Protein AF-A0A961V5B5-F1 (afdb_monomer)

Secondary structure (DSSP, 8-state):
--HHHHHHHHHHHHHHHHHHHHHHHHSS---HHHHHHHHHHHHHHHHHHHHHHHHHHHHHHHHHHHH-SSTHHHHHHHHHHHHHHHHHHHHHH-THHHHHTT------------SSSHHHHGGG-

Radius of gyration: 27.4 Å; Cα contacts (8 Å, |Δi|>4): 31; chains: 1; bounding box: 68×59×73 Å

Foldse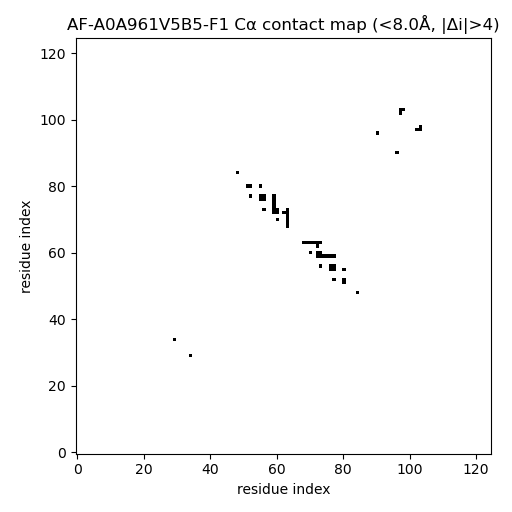ek 3Di:
DCVVVVVVVVVVVVVVVVVVVVVVVVVPDPPVVVVVVVVVVVVVVVVVLVVLVVVLQVQQVVCCVVVVDPSVSVVVSVVVSVVVSVVVVCVVVPPVVCVVVVPDPPPPPPPPPVPPVVVVVVVPD

Solvent-accessible surface area (backbone atoms only — not comparable to full-atom values): 7280 Å² total; per-residue (Å²): 137,58,68,70,54,56,56,49,50,54,52,51,51,52,48,51,52,51,50,51,47,52,51,47,60,68,61,62,65,74,49,67,68,55,48,53,49,50,49,54,49,51,51,51,55,50,49,56,52,50,50,52,49,54,51,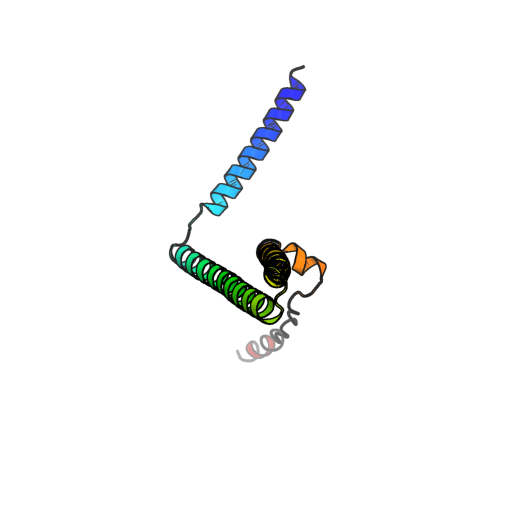37,50,52,52,13,48,53,47,21,65,75,67,72,49,70,70,54,38,37,50,51,35,47,52,51,49,51,52,52,47,51,52,52,50,49,60,74,72,36,75,66,65,52,65,77,66,70,73,64,83,82,75,69,78,77,83,72,78,67,76,69,59,62,69,61,60,67,77,74,113

Structure (mmCIF, N/CA/C/O backbone):
data_AF-A0A961V5B5-F1
#
_entry.id   AF-A0A961V5B5-F1
#
loop_
_atom_site.group_PDB
_atom_site.id
_atom_site.type_symbol
_atom_site.label_atom_id
_atom_site.label_alt_id
_atom_site.label_comp_id
_atom_site.label_asym_id
_atom_site.label_entity_id
_atom_site.label_seq_id
_atom_site.pdbx_PDB_ins_code
_atom_site.Cartn_x
_atom_site.Cartn_y
_atom_site.Cartn_z
_atom_site.occupancy
_atom_site.B_iso_or_equiv
_atom_site.auth_seq_id
_atom_site.auth_comp_id
_atom_site.auth_asym_id
_atom_site.auth_atom_id
_atom_site.pdbx_PDB_model_num
ATOM 1 N N . MET A 1 1 ? 48.751 12.106 -8.018 1.00 60.03 1 MET A N 1
ATOM 2 C CA . MET A 1 1 ? 47.450 12.653 -7.569 1.00 60.03 1 MET A CA 1
ATOM 3 C C . MET A 1 1 ? 46.418 12.823 -8.698 1.00 60.03 1 MET A C 1
ATOM 5 O O . MET A 1 1 ? 45.327 13.302 -8.412 1.00 60.03 1 MET A O 1
ATOM 9 N N . ASN A 1 2 ? 46.724 12.420 -9.946 1.00 63.12 2 ASN A N 1
ATOM 10 C CA . ASN A 1 2 ? 45.771 12.446 -11.073 1.00 63.12 2 ASN A CA 1
ATOM 11 C C . ASN A 1 2 ? 45.173 11.060 -11.388 1.00 63.12 2 ASN A C 1
ATOM 13 O O . ASN A 1 2 ? 44.002 10.984 -11.728 1.00 63.12 2 ASN A O 1
ATOM 17 N N . ALA A 1 3 ? 45.923 9.976 -11.150 1.00 73.75 3 ALA A N 1
ATOM 18 C CA . ALA A 1 3 ? 45.490 8.605 -11.443 1.00 73.75 3 ALA A CA 1
ATOM 19 C C . ALA A 1 3 ? 44.159 8.205 -10.770 1.00 73.75 3 ALA A C 1
ATOM 21 O O . ALA A 1 3 ? 43.299 7.616 -11.416 1.00 73.75 3 ALA A O 1
ATOM 22 N N . ASP A 1 4 ? 43.939 8.591 -9.508 1.00 79.19 4 ASP A N 1
ATOM 23 C CA . ASP A 1 4 ? 42.684 8.294 -8.801 1.00 79.19 4 ASP A CA 1
ATOM 24 C C . ASP A 1 4 ? 41.461 9.007 -9.400 1.00 79.19 4 ASP A C 1
ATOM 26 O O . ASP A 1 4 ? 40.345 8.490 -9.331 1.00 79.19 4 ASP A O 1
ATOM 30 N N . ARG A 1 5 ? 41.652 10.193 -9.998 1.00 81.06 5 ARG A N 1
ATOM 31 C CA . ARG A 1 5 ? 40.561 10.930 -10.656 1.00 81.06 5 ARG A CA 1
ATOM 32 C C . ARG A 1 5 ? 40.185 10.257 -11.966 1.00 81.06 5 ARG A C 1
ATOM 34 O O . ARG A 1 5 ? 39.004 10.028 -12.205 1.00 81.06 5 ARG A O 1
ATOM 41 N N . ASP A 1 6 ? 41.187 9.861 -12.744 1.00 86.50 6 ASP A N 1
ATOM 42 C CA . ASP A 1 6 ? 40.992 9.197 -14.032 1.00 86.50 6 ASP A CA 1
ATOM 43 C C . ASP A 1 6 ? 40.251 7.859 -13.862 1.00 86.50 6 ASP A C 1
ATOM 45 O O . ASP A 1 6 ? 39.385 7.500 -14.660 1.00 86.50 6 ASP A O 1
ATOM 49 N N . ASP A 1 7 ? 40.545 7.111 -12.796 1.00 86.25 7 ASP A N 1
ATOM 50 C CA . ASP A 1 7 ? 39.858 5.850 -12.506 1.00 86.25 7 ASP A CA 1
ATOM 51 C C . ASP A 1 7 ? 38.432 6.050 -11.979 1.00 86.25 7 ASP A C 1
ATOM 53 O O . ASP A 1 7 ? 37.547 5.234 -12.263 1.00 86.25 7 ASP A O 1
ATOM 57 N N . PHE A 1 8 ? 38.177 7.141 -11.254 1.00 85.38 8 PHE A N 1
ATOM 58 C CA . PHE A 1 8 ? 36.828 7.525 -10.849 1.00 85.38 8 PHE A CA 1
ATOM 59 C C . PHE A 1 8 ? 35.975 7.924 -12.057 1.00 85.38 8 PHE A C 1
ATOM 61 O O . PHE A 1 8 ? 34.844 7.455 -12.187 1.00 85.38 8 PHE A O 1
ATOM 68 N N . GLU A 1 9 ? 36.527 8.713 -12.979 1.00 91.50 9 GLU A N 1
ATOM 69 C CA . GLU A 1 9 ? 35.848 9.136 -14.207 1.00 91.50 9 GLU A CA 1
ATOM 70 C C . GLU A 1 9 ? 35.494 7.945 -15.104 1.00 91.50 9 GLU A C 1
ATOM 72 O O . GLU A 1 9 ? 34.342 7.817 -15.518 1.00 91.50 9 GLU A O 1
ATOM 77 N N . LYS A 1 10 ? 36.415 6.989 -15.292 1.00 90.00 10 LYS A N 1
ATOM 78 C CA . LYS A 1 10 ? 36.134 5.744 -16.036 1.00 90.00 10 LYS A CA 1
ATOM 79 C C . LYS A 1 10 ? 34.974 4.950 -15.437 1.00 90.00 10 LYS A C 1
ATOM 81 O O . LYS A 1 10 ? 34.141 4.414 -16.168 1.00 90.00 10 LYS A O 1
ATOM 86 N N . ARG A 1 11 ? 34.908 4.850 -14.104 1.00 84.62 11 ARG A N 1
ATOM 87 C CA . ARG A 1 11 ? 33.806 4.166 -13.403 1.00 84.62 11 ARG A CA 1
ATOM 88 C C . ARG A 1 11 ? 32.498 4.930 -13.558 1.00 84.62 11 ARG A C 1
ATOM 90 O O . ARG A 1 11 ? 31.462 4.307 -13.780 1.00 84.62 11 ARG A O 1
ATOM 97 N N . LEU A 1 12 ? 32.549 6.257 -13.467 1.00 90.94 12 LEU A N 1
ATOM 98 C CA . LEU A 1 12 ? 31.391 7.126 -13.634 1.00 90.94 12 LEU A CA 1
ATOM 99 C C . LEU A 1 12 ? 30.808 6.993 -15.044 1.00 90.94 12 LEU A C 1
ATOM 101 O O . LEU A 1 12 ? 29.598 6.849 -15.198 1.00 90.94 12 LEU A O 1
ATOM 105 N N . ASP A 1 13 ? 31.658 6.974 -16.064 1.00 92.75 13 ASP A N 1
ATOM 106 C CA . ASP A 1 13 ? 31.235 6.837 -17.455 1.00 92.75 13 ASP A CA 1
ATOM 107 C C . ASP A 1 13 ? 30.739 5.426 -17.772 1.00 92.75 13 ASP A C 1
ATOM 109 O O . ASP A 1 13 ? 29.734 5.275 -18.467 1.00 92.75 13 ASP A O 1
ATOM 113 N N . ALA A 1 14 ? 31.340 4.391 -17.178 1.00 88.75 14 ALA A N 1
ATOM 114 C CA . ALA A 1 14 ? 30.804 3.033 -17.245 1.00 88.75 14 ALA A CA 1
ATOM 115 C C . ALA A 1 14 ? 29.410 2.933 -16.597 1.00 88.75 14 ALA A C 1
ATOM 117 O O . ALA A 1 14 ? 28.525 2.272 -17.142 1.00 88.75 14 ALA A O 1
ATOM 118 N N . LEU A 1 15 ? 29.184 3.610 -15.465 1.00 87.38 15 LEU A N 1
ATOM 119 C CA . LEU A 1 15 ? 27.865 3.693 -14.832 1.00 87.38 15 LEU A CA 1
ATOM 120 C C . LEU A 1 15 ? 26.871 4.459 -15.709 1.00 87.38 15 LEU A C 1
ATOM 122 O O . LEU A 1 15 ? 25.772 3.963 -15.940 1.00 87.38 15 LEU A O 1
ATOM 126 N N . LYS A 1 16 ? 27.250 5.624 -16.246 1.00 88.44 16 LYS A N 1
ATOM 127 C CA . LYS A 1 16 ? 26.396 6.408 -17.153 1.00 88.44 16 LYS A CA 1
ATOM 128 C C . LYS A 1 16 ? 26.028 5.617 -18.403 1.00 88.44 16 LYS A C 1
ATOM 130 O O . LYS A 1 16 ? 24.876 5.656 -18.816 1.00 88.44 16 LYS A O 1
ATOM 135 N N . ALA A 1 17 ? 26.967 4.869 -18.981 1.00 88.00 17 ALA A N 1
ATOM 136 C CA . ALA A 1 17 ? 26.716 4.022 -20.143 1.00 88.00 17 ALA A CA 1
ATOM 137 C C . ALA A 1 17 ? 25.750 2.871 -19.819 1.00 88.00 17 ALA A C 1
ATOM 139 O O . ALA A 1 17 ? 24.854 2.580 -20.611 1.00 88.00 17 ALA A O 1
ATOM 140 N N . ARG A 1 18 ? 25.881 2.251 -18.638 1.00 80.50 18 ARG A N 1
ATOM 141 C CA . ARG A 1 18 ? 24.947 1.222 -18.145 1.00 80.50 18 ARG A CA 1
ATOM 142 C C . ARG A 1 18 ? 23.549 1.782 -17.885 1.00 80.50 18 ARG A C 1
ATOM 144 O O . ARG A 1 18 ? 22.565 1.188 -18.298 1.00 80.50 18 ARG A O 1
ATOM 151 N N . VAL A 1 19 ? 23.456 2.953 -17.260 1.00 85.56 19 VAL A N 1
ATOM 152 C CA . VAL A 1 19 ? 22.176 3.633 -17.018 1.00 85.56 19 VAL A CA 1
ATOM 153 C C . VAL A 1 19 ? 21.531 4.063 -18.338 1.00 85.56 19 VAL A C 1
ATOM 155 O O . VAL A 1 19 ? 20.341 3.851 -18.535 1.00 85.56 19 VAL A O 1
ATOM 158 N N . ALA A 1 20 ? 22.307 4.604 -19.279 1.00 79.25 20 ALA A N 1
ATOM 159 C CA . ALA A 1 20 ? 21.808 5.014 -20.588 1.00 79.25 20 ALA A CA 1
ATOM 160 C C . ALA A 1 20 ? 21.375 3.827 -21.462 1.00 79.25 20 ALA A C 1
ATOM 162 O O . ALA A 1 20 ? 20.446 3.969 -22.251 1.00 79.25 20 ALA A O 1
ATOM 163 N N . SER A 1 21 ? 22.027 2.667 -21.341 1.00 72.81 21 SER A N 1
ATOM 164 C CA . SER A 1 21 ? 21.606 1.441 -22.036 1.00 72.81 21 SER A CA 1
ATOM 165 C C . SER A 1 21 ? 20.343 0.848 -21.418 1.00 72.81 21 SER A C 1
ATOM 167 O O . SER A 1 21 ? 19.415 0.572 -22.169 1.00 72.81 21 SER A O 1
ATOM 169 N N . ALA A 1 22 ? 20.244 0.786 -20.087 1.00 71.00 22 ALA A N 1
ATOM 170 C CA . ALA A 1 22 ? 19.021 0.370 -19.397 1.00 71.00 22 ALA A CA 1
ATOM 171 C C . ALA A 1 22 ? 17.825 1.279 -19.743 1.00 71.00 22 ALA A C 1
ATOM 173 O O . ALA A 1 22 ? 16.762 0.792 -20.112 1.00 71.00 22 ALA A O 1
ATOM 174 N N . GLN A 1 23 ? 18.019 2.604 -19.744 1.00 67.00 23 GLN A N 1
ATOM 175 C CA . GLN A 1 23 ? 16.979 3.558 -20.151 1.00 67.00 23 GLN A CA 1
ATOM 176 C C . GLN A 1 23 ? 16.616 3.447 -21.637 1.00 67.00 23 GLN A C 1
ATOM 178 O O . GLN A 1 23 ? 15.472 3.681 -22.009 1.00 67.00 23 GLN A O 1
ATOM 183 N N . ARG A 1 24 ? 17.567 3.102 -22.514 1.00 63.03 24 ARG A N 1
ATOM 184 C CA . ARG A 1 24 ? 17.291 2.886 -23.944 1.00 63.03 24 ARG A CA 1
ATOM 185 C C . ARG A 1 24 ? 16.596 1.559 -24.220 1.00 63.03 24 ARG A C 1
ATOM 187 O O . ARG A 1 24 ? 15.864 1.491 -25.200 1.00 63.03 24 ARG A O 1
ATOM 194 N N . GLU A 1 25 ? 16.817 0.535 -23.402 1.00 58.81 25 GLU A N 1
ATOM 195 C CA . GLU A 1 25 ? 16.043 -0.711 -23.437 1.00 58.81 25 GLU A CA 1
ATOM 196 C C . GLU A 1 25 ? 14.614 -0.486 -22.935 1.00 58.81 25 GLU A C 1
ATOM 198 O O . GLU A 1 25 ? 13.676 -0.992 -23.542 1.00 58.81 25 GLU A O 1
ATOM 203 N N . GLU A 1 26 ? 14.434 0.352 -21.914 1.00 55.09 26 GLU A N 1
ATOM 204 C CA . GLU A 1 26 ? 13.120 0.756 -21.400 1.00 55.09 26 GLU A CA 1
ATOM 205 C C . GLU A 1 26 ? 12.372 1.704 -22.365 1.00 55.09 26 GLU A C 1
ATOM 207 O O . GLU A 1 26 ? 11.148 1.661 -22.476 1.00 55.09 26 GLU A O 1
ATOM 212 N N . ALA A 1 27 ? 13.108 2.529 -23.122 1.00 53.72 27 ALA A N 1
ATOM 213 C CA . ALA A 1 27 ? 12.568 3.466 -24.112 1.00 53.72 27 ALA A CA 1
ATOM 214 C C . ALA A 1 27 ? 12.457 2.896 -25.540 1.00 53.72 27 ALA A C 1
ATOM 216 O O . ALA A 1 27 ? 11.913 3.571 -26.422 1.00 53.72 27 ALA A O 1
ATOM 217 N N . LYS A 1 28 ? 12.953 1.677 -25.807 1.00 50.53 28 LYS A N 1
ATOM 218 C CA . LYS A 1 28 ? 12.732 0.983 -27.086 1.00 50.53 28 LYS A CA 1
ATOM 219 C C . LYS A 1 28 ? 11.312 0.408 -27.094 1.00 50.53 28 LYS A C 1
ATOM 221 O O . LYS A 1 28 ? 11.079 -0.749 -26.777 1.00 50.53 28 LYS A O 1
ATOM 226 N N . GLU A 1 29 ? 10.396 1.288 -27.482 1.00 47.44 29 GLU A N 1
ATOM 227 C CA . GLU A 1 29 ? 8.966 1.078 -27.722 1.00 47.44 29 GLU A CA 1
ATOM 228 C C . GLU A 1 29 ? 8.111 0.710 -26.495 1.00 47.44 29 GLU A C 1
ATOM 230 O O . GLU A 1 29 ? 7.983 -0.464 -26.138 1.00 47.44 29 GLU A O 1
ATOM 235 N N . PRO A 1 30 ? 7.339 1.667 -25.939 1.00 48.41 30 PRO A N 1
ATOM 236 C CA . PRO A 1 30 ? 6.023 1.313 -25.447 1.00 48.41 30 PRO A CA 1
ATOM 237 C C . PRO A 1 30 ? 5.196 0.959 -26.684 1.00 48.41 30 PRO A C 1
ATOM 239 O O . PRO A 1 30 ? 4.577 1.827 -27.302 1.00 48.41 30 PRO A O 1
ATOM 242 N N . ASP A 1 31 ? 5.215 -0.312 -27.085 1.00 51.50 31 ASP A N 1
ATOM 243 C CA . ASP A 1 31 ? 4.189 -0.854 -27.969 1.00 51.50 31 ASP A CA 1
ATOM 244 C C . ASP A 1 31 ? 2.849 -0.377 -27.390 1.00 51.50 31 ASP A C 1
ATOM 246 O O . ASP A 1 31 ? 2.523 -0.660 -26.234 1.00 51.50 31 ASP A O 1
ATOM 250 N N . ARG A 1 32 ? 2.125 0.472 -28.128 1.00 54.53 32 ARG A N 1
ATOM 251 C CA . ARG A 1 32 ? 0.909 1.156 -27.647 1.00 54.53 32 ARG A CA 1
ATOM 252 C C . ARG A 1 32 ? -0.092 0.151 -27.075 1.00 54.53 32 ARG A C 1
ATOM 254 O O . ARG A 1 32 ? -0.814 0.463 -26.134 1.00 54.53 32 ARG A O 1
ATOM 261 N N . THR A 1 33 ? -0.063 -1.072 -27.594 1.00 52.41 33 THR A N 1
ATOM 262 C CA . THR A 1 33 ? -0.821 -2.237 -27.136 1.00 52.41 33 THR A CA 1
ATOM 263 C C . THR A 1 33 ? -0.400 -2.687 -25.734 1.00 52.41 33 THR A C 1
ATOM 265 O O . THR A 1 33 ? -1.246 -2.938 -24.880 1.00 52.41 33 THR A O 1
ATOM 268 N N . ARG A 1 34 ? 0.907 -2.713 -25.454 1.00 54.44 34 ARG A N 1
ATOM 269 C CA . ARG A 1 34 ? 1.517 -3.026 -24.152 1.00 54.44 34 ARG A CA 1
ATOM 270 C C . ARG A 1 34 ? 1.355 -1.890 -23.143 1.00 54.44 34 ARG A C 1
ATOM 272 O O . ARG A 1 34 ? 1.179 -2.166 -21.965 1.00 54.44 34 ARG A O 1
ATOM 279 N N . GLY A 1 35 ? 1.341 -0.634 -23.596 1.00 58.09 35 GLY A N 1
ATOM 280 C CA . GLY A 1 35 ? 1.000 0.526 -22.767 1.00 58.09 35 GLY A CA 1
ATOM 281 C C . GLY A 1 35 ? -0.454 0.488 -22.289 1.00 58.09 35 GLY A C 1
ATOM 282 O O . GLY A 1 35 ? -0.714 0.648 -21.102 1.00 58.09 35 GLY A O 1
ATOM 283 N N . VAL A 1 36 ? -1.401 0.186 -23.185 1.00 62.66 36 VAL A N 1
ATOM 284 C CA . VAL A 1 36 ? -2.821 0.016 -22.823 1.00 62.66 36 VAL A CA 1
ATOM 285 C C . VAL A 1 36 ? -3.033 -1.235 -21.960 1.00 62.66 36 VAL A C 1
ATOM 287 O O . VAL A 1 36 ? -3.752 -1.165 -20.965 1.00 62.66 36 VAL A O 1
ATOM 290 N N . ALA A 1 37 ? -2.372 -2.355 -22.274 1.00 66.31 37 ALA A N 1
ATOM 291 C CA . ALA A 1 37 ? -2.439 -3.577 -21.468 1.00 66.31 37 ALA A CA 1
ATOM 292 C C . ALA A 1 37 ? -1.810 -3.396 -20.075 1.00 66.31 37 ALA A C 1
ATOM 294 O O . ALA A 1 37 ? -2.401 -3.803 -19.078 1.00 66.31 37 ALA A O 1
ATOM 295 N N . GLY A 1 38 ? -0.659 -2.728 -19.986 1.00 72.75 38 GLY A N 1
ATOM 296 C CA . GLY A 1 38 ? 0.006 -2.394 -18.727 1.00 72.75 38 GLY A CA 1
ATOM 297 C C . GLY A 1 38 ? -0.818 -1.427 -17.879 1.00 72.75 38 GLY A C 1
ATOM 298 O O . GLY A 1 38 ? -0.943 -1.630 -16.675 1.00 72.75 38 GLY A O 1
ATOM 299 N N . MET A 1 39 ? -1.468 -0.440 -18.504 1.00 76.94 39 MET A N 1
ATOM 300 C CA . MET A 1 39 ? -2.392 0.474 -17.828 1.00 76.94 39 MET A CA 1
ATOM 301 C C . MET A 1 39 ? -3.618 -0.274 -17.288 1.00 76.94 39 MET A C 1
ATOM 303 O O . MET A 1 39 ? -3.971 -0.111 -16.125 1.00 76.94 39 MET A O 1
ATOM 307 N N . ALA A 1 40 ? -4.249 -1.133 -18.097 1.00 81.12 40 ALA A N 1
ATOM 308 C CA . ALA A 1 40 ? -5.397 -1.938 -17.673 1.00 81.12 40 ALA A CA 1
ATOM 309 C C . ALA A 1 40 ? -5.035 -2.898 -16.528 1.00 81.12 40 ALA A C 1
ATOM 311 O O . ALA A 1 40 ? -5.801 -3.056 -15.576 1.00 81.12 40 ALA A O 1
ATOM 312 N N . GLN A 1 41 ? -3.848 -3.502 -16.586 1.00 78.94 41 GLN A N 1
ATOM 313 C CA . GLN A 1 41 ? -3.339 -4.381 -15.540 1.00 78.94 41 GLN A CA 1
ATOM 314 C C . GLN A 1 41 ? -3.021 -3.607 -14.253 1.00 78.94 41 GLN A C 1
ATOM 316 O O . GLN A 1 41 ? -3.395 -4.059 -13.173 1.00 78.94 41 GLN A O 1
ATOM 321 N N . ALA A 1 42 ? -2.426 -2.415 -14.356 1.00 81.56 42 ALA A N 1
ATOM 322 C CA . ALA A 1 42 ? -2.192 -1.527 -13.218 1.00 81.56 42 ALA A CA 1
ATOM 323 C C . ALA A 1 42 ? -3.507 -1.055 -12.580 1.00 81.56 42 ALA A C 1
ATOM 325 O O . ALA A 1 42 ? -3.642 -1.094 -11.359 1.00 81.56 42 ALA A O 1
ATOM 326 N N . PHE A 1 43 ? -4.506 -0.684 -13.387 1.00 85.81 43 PHE A N 1
ATOM 327 C CA . PHE A 1 43 ? -5.838 -0.332 -12.893 1.00 85.81 43 PHE A CA 1
ATOM 328 C C . PHE A 1 43 ? -6.493 -1.500 -12.162 1.00 85.81 43 PHE A C 1
ATOM 330 O O . PHE A 1 43 ? -6.997 -1.314 -11.057 1.00 85.81 43 PHE A O 1
ATOM 337 N N . ARG A 1 44 ? -6.439 -2.709 -12.725 1.00 85.00 44 ARG A N 1
ATOM 338 C CA . ARG A 1 44 ? -7.002 -3.904 -12.092 1.00 85.00 44 ARG A CA 1
ATOM 339 C C . ARG A 1 44 ? -6.322 -4.206 -10.755 1.00 85.00 44 ARG A C 1
ATOM 341 O O . ARG A 1 44 ? -7.016 -4.333 -9.748 1.00 85.00 44 ARG A O 1
ATOM 348 N N . LEU A 1 45 ? -4.990 -4.178 -10.721 1.00 81.25 45 LEU A N 1
ATOM 349 C CA . LEU A 1 45 ? -4.205 -4.361 -9.499 1.00 81.25 45 LEU A CA 1
ATOM 350 C C . LEU A 1 45 ? -4.516 -3.281 -8.446 1.00 81.25 45 LEU A C 1
ATOM 352 O O . LEU A 1 45 ? -4.701 -3.584 -7.269 1.00 81.25 45 LEU A O 1
ATOM 356 N N . SER A 1 46 ? -4.645 -2.020 -8.873 1.00 84.19 46 SER A N 1
ATOM 357 C CA . SER A 1 46 ? -5.031 -0.913 -7.991 1.00 84.19 46 SER A CA 1
ATOM 358 C C . SER A 1 46 ? -6.457 -1.071 -7.457 1.00 84.19 46 SER A C 1
ATOM 360 O O . SER A 1 46 ? -6.708 -0.793 -6.289 1.00 84.19 46 SER A O 1
ATOM 362 N N . SER A 1 47 ? -7.386 -1.574 -8.276 1.00 87.88 47 SER A N 1
ATOM 363 C CA . SER A 1 47 ? -8.786 -1.750 -7.891 1.00 87.88 47 SER A CA 1
ATOM 364 C C . SER A 1 47 ? -8.968 -2.881 -6.885 1.00 87.88 47 SER A C 1
ATOM 366 O O . SER A 1 47 ? -9.715 -2.718 -5.926 1.00 87.88 47 SER A O 1
ATOM 368 N N . GLU A 1 48 ? -8.233 -3.986 -7.042 1.00 83.19 48 GLU A N 1
ATOM 369 C CA . GLU A 1 48 ? -8.220 -5.091 -6.080 1.00 83.19 48 GLU A CA 1
ATOM 370 C C . GLU A 1 48 ? -7.628 -4.637 -4.739 1.00 83.19 48 GLU A C 1
ATOM 372 O O . GLU A 1 48 ? -8.171 -4.949 -3.678 1.00 83.19 48 GLU A O 1
ATOM 377 N N . PHE A 1 49 ? -6.575 -3.816 -4.776 1.00 83.06 49 PHE A N 1
ATOM 378 C CA . PHE A 1 49 ? -5.978 -3.235 -3.576 1.00 83.06 49 PHE A CA 1
ATOM 379 C C . PHE A 1 49 ? -6.932 -2.280 -2.843 1.00 83.06 49 PHE A C 1
ATOM 381 O O . PHE A 1 49 ? -7.161 -2.420 -1.640 1.00 83.06 49 PHE A O 1
ATOM 388 N N . ILE A 1 50 ? -7.536 -1.334 -3.568 1.00 87.56 50 ILE A N 1
ATOM 389 C CA . ILE A 1 50 ? -8.479 -0.360 -3.004 1.00 87.56 50 ILE A CA 1
ATOM 390 C C . ILE A 1 50 ? -9.730 -1.067 -2.470 1.00 87.56 50 ILE A C 1
ATOM 392 O O . ILE A 1 50 ? -10.205 -0.719 -1.391 1.00 87.56 50 ILE A O 1
ATOM 396 N N . ALA A 1 51 ? -10.238 -2.089 -3.167 1.00 89.00 51 ALA A N 1
ATOM 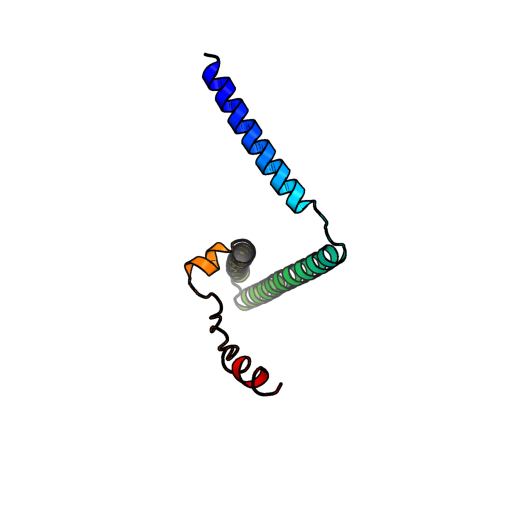397 C CA . ALA A 1 51 ? -11.362 -2.890 -2.691 1.00 89.00 51 ALA A CA 1
ATOM 398 C C . ALA A 1 51 ? -11.043 -3.571 -1.350 1.00 89.00 51 ALA A C 1
ATOM 400 O O . ALA A 1 51 ? -11.853 -3.499 -0.427 1.00 89.00 51 ALA A O 1
ATOM 401 N N . GLY A 1 52 ? -9.847 -4.151 -1.201 1.00 82.81 52 GLY A N 1
ATOM 402 C CA . GLY A 1 52 ? -9.390 -4.727 0.067 1.00 82.81 52 GLY A CA 1
ATOM 403 C C . GLY A 1 52 ? -9.333 -3.704 1.207 1.00 82.81 52 GLY A C 1
ATOM 404 O O . GLY A 1 52 ? -9.785 -3.995 2.315 1.00 82.81 52 GLY A O 1
ATOM 405 N N . ILE A 1 53 ? -8.854 -2.485 0.931 1.00 83.81 53 ILE A N 1
ATOM 406 C CA . ILE A 1 53 ? -8.823 -1.390 1.915 1.00 83.81 53 ILE A CA 1
ATOM 407 C C . ILE A 1 53 ? -10.237 -0.975 2.323 1.00 83.81 53 ILE A C 1
ATOM 409 O O . ILE A 1 53 ? -10.507 -0.846 3.513 1.00 83.81 53 ILE A O 1
ATOM 413 N N . LEU A 1 54 ? -11.143 -0.773 1.362 1.00 89.62 54 LEU A N 1
ATOM 414 C CA . LEU A 1 54 ? -12.517 -0.353 1.649 1.00 89.62 54 LEU A CA 1
ATOM 415 C C . LEU A 1 54 ? -13.268 -1.408 2.466 1.00 89.62 54 LEU A C 1
ATOM 417 O O . LEU A 1 54 ? -13.958 -1.063 3.423 1.00 89.62 54 LEU A O 1
ATOM 421 N N . VAL A 1 55 ? -13.096 -2.689 2.129 1.00 86.94 55 VAL A N 1
ATOM 422 C CA . VAL A 1 55 ? -13.679 -3.804 2.886 1.00 86.94 55 VAL A CA 1
ATOM 423 C C . VAL A 1 55 ? -13.087 -3.866 4.295 1.00 86.94 55 VAL A C 1
ATOM 425 O O . VAL A 1 55 ? -13.843 -3.940 5.261 1.00 86.94 55 VAL A O 1
ATOM 428 N N . GLY A 1 56 ? -11.762 -3.768 4.440 1.00 82.50 56 GLY A N 1
ATOM 429 C CA . GLY A 1 56 ? -11.093 -3.763 5.744 1.00 82.50 56 GLY A CA 1
ATOM 430 C C . GLY A 1 56 ? -11.483 -2.570 6.621 1.00 82.50 56 GLY A C 1
ATOM 431 O O . GLY A 1 56 ? -11.730 -2.741 7.811 1.00 82.50 56 GLY A O 1
ATOM 432 N N . ALA A 1 57 ? -11.614 -1.380 6.033 1.00 84.00 57 ALA A N 1
ATOM 433 C CA . ALA A 1 57 ? -12.084 -0.184 6.724 1.00 84.00 57 ALA A CA 1
ATOM 434 C C . ALA A 1 57 ? -13.555 -0.312 7.145 1.00 84.00 57 ALA A C 1
ATOM 436 O O . ALA A 1 57 ? -13.896 0.030 8.274 1.00 84.00 57 ALA A O 1
ATOM 437 N N . GLY A 1 58 ? -14.416 -0.852 6.276 1.00 87.75 58 GLY A N 1
ATOM 438 C CA . GLY A 1 58 ? -15.823 -1.103 6.588 1.00 87.75 58 GLY A CA 1
ATOM 439 C C . GLY A 1 58 ? -16.007 -2.124 7.714 1.00 87.75 58 GLY A C 1
ATOM 440 O O . GLY A 1 58 ? -16.776 -1.882 8.641 1.00 87.75 58 GLY A O 1
ATOM 441 N N . LEU A 1 59 ? -15.261 -3.235 7.677 1.00 84.69 59 LEU A N 1
ATOM 442 C CA . LEU A 1 59 ? -15.256 -4.245 8.742 1.00 84.69 59 LEU A CA 1
ATOM 443 C C . LEU A 1 59 ? -14.670 -3.705 10.050 1.00 84.69 59 LEU A C 1
ATOM 445 O O . LEU A 1 59 ? -15.268 -3.911 11.103 1.00 84.69 59 LEU A O 1
ATOM 449 N N . GLY A 1 60 ? -13.547 -2.986 9.994 1.00 81.88 60 GLY A N 1
ATOM 450 C CA . GLY A 1 60 ? -12.937 -2.359 11.168 1.00 81.88 60 GLY A CA 1
ATOM 451 C C . GLY A 1 60 ? -13.875 -1.352 11.835 1.00 81.88 60 GLY A C 1
ATOM 452 O O . GLY A 1 60 ? -14.035 -1.379 13.052 1.00 81.88 60 GLY A O 1
ATOM 453 N N . TRP A 1 61 ? -14.571 -0.537 11.035 1.00 83.06 61 TRP A N 1
ATOM 454 C CA . TRP A 1 61 ? -15.567 0.414 11.528 1.00 83.06 61 TRP A CA 1
ATOM 455 C C . TRP A 1 61 ? -16.793 -0.275 12.137 1.00 83.06 61 TRP A C 1
ATOM 457 O O . TRP A 1 61 ? -17.256 0.130 13.201 1.00 83.06 61 TRP A O 1
ATOM 467 N N . ALA A 1 62 ? -17.302 -1.341 11.509 1.00 83.31 62 ALA A N 1
ATOM 468 C CA . ALA A 1 62 ? -18.411 -2.114 12.063 1.00 83.31 62 ALA A CA 1
ATOM 469 C C . ALA A 1 62 ? -18.035 -2.748 13.413 1.00 83.31 62 ALA A C 1
ATOM 471 O O . ALA A 1 62 ? -18.811 -2.677 14.363 1.00 83.31 62 ALA A O 1
ATOM 472 N N . ILE A 1 63 ? -16.832 -3.318 13.525 1.00 81.31 63 ILE A N 1
ATOM 473 C CA . ILE A 1 63 ? -16.331 -3.903 14.776 1.00 81.31 63 ILE A CA 1
ATOM 474 C C . ILE A 1 63 ? -16.188 -2.832 15.861 1.00 81.31 63 ILE A C 1
ATOM 476 O O . ILE A 1 63 ? -16.654 -3.055 16.976 1.00 81.31 63 ILE A O 1
ATOM 480 N N . ASP A 1 64 ? -15.618 -1.668 15.541 1.00 81.69 64 ASP A N 1
ATOM 481 C CA . ASP A 1 64 ? -15.512 -0.552 16.491 1.00 81.69 64 ASP A CA 1
ATOM 482 C C . ASP A 1 64 ? -16.886 -0.078 16.976 1.00 81.69 64 ASP A C 1
ATOM 484 O O . ASP A 1 64 ? -17.074 0.187 18.165 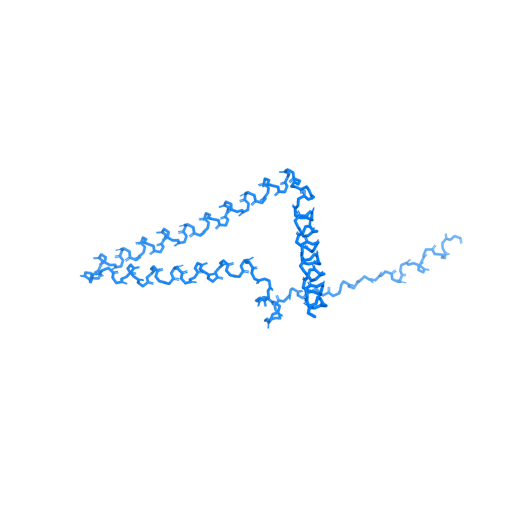1.00 81.69 64 ASP A O 1
ATOM 488 N N . TYR A 1 65 ? -17.874 -0.035 16.078 1.00 79.06 65 TYR A N 1
ATOM 489 C CA . TYR A 1 65 ? -19.237 0.362 16.418 1.00 79.06 65 TYR A CA 1
ATOM 490 C C . TYR A 1 65 ? -19.918 -0.624 17.378 1.00 79.06 65 TYR A C 1
ATOM 492 O O . TYR A 1 65 ? -20.570 -0.204 18.332 1.00 79.06 65 TYR A O 1
ATOM 500 N N . PHE A 1 66 ? -19.751 -1.933 17.161 1.00 77.75 66 PHE A N 1
ATOM 501 C CA . PHE A 1 66 ? -20.338 -2.962 18.027 1.00 77.75 66 PHE A CA 1
ATOM 502 C C . PHE A 1 66 ? -19.590 -3.141 19.351 1.00 77.75 66 PHE A C 1
ATOM 504 O O . PHE A 1 66 ? -20.217 -3.434 20.369 1.00 77.75 66 PHE A O 1
ATOM 511 N N . ALA A 1 67 ? -18.266 -2.987 19.354 1.00 75.50 67 ALA A N 1
ATOM 512 C CA . ALA A 1 67 ? -17.450 -3.185 20.546 1.00 75.50 67 ALA A CA 1
ATOM 513 C C . ALA A 1 67 ? -17.543 -2.009 21.531 1.00 75.50 67 ALA A C 1
ATOM 515 O O . ALA A 1 67 ? -17.236 -2.183 22.709 1.00 75.50 67 ALA A O 1
ATOM 516 N N . GLY A 1 68 ? -17.930 -0.809 21.073 1.00 66.88 68 GLY A N 1
ATOM 517 C CA . GLY A 1 68 ? -17.990 0.403 21.9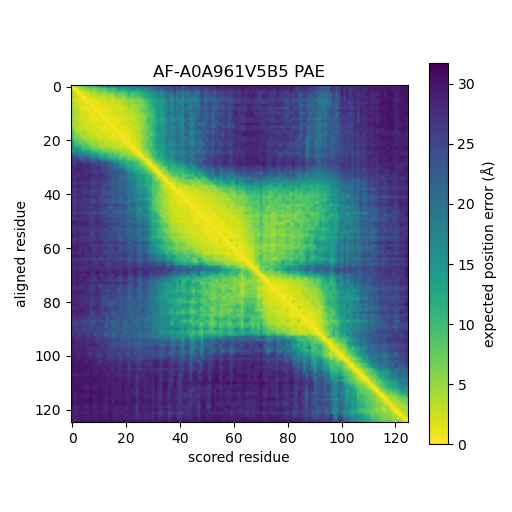03 1.00 66.88 68 GLY A CA 1
ATOM 518 C C . GLY A 1 68 ? -16.627 0.849 22.456 1.00 66.88 68 GLY A C 1
ATOM 519 O O . GLY A 1 68 ? -16.529 1.848 23.168 1.00 66.88 68 GLY A O 1
ATOM 520 N N . THR A 1 69 ? -15.564 0.113 22.134 1.00 63.69 69 THR A N 1
ATOM 521 C CA . THR A 1 69 ? -14.178 0.506 22.327 1.00 63.69 69 THR A CA 1
ATOM 522 C C . THR A 1 69 ? -13.853 1.600 21.311 1.00 63.69 69 THR A C 1
ATOM 524 O O . THR A 1 69 ? -14.432 1.619 20.228 1.00 63.69 69 THR A O 1
ATOM 527 N N . GLY A 1 70 ? -12.942 2.527 21.637 1.00 67.62 70 GLY A N 1
ATOM 528 C CA . GLY A 1 70 ? -12.422 3.508 20.664 1.00 67.6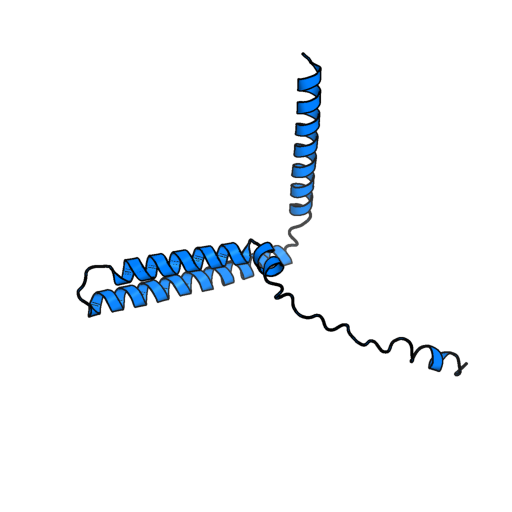2 70 GLY A CA 1
ATOM 529 C C . GLY A 1 70 ? -11.843 2.835 19.402 1.00 67.62 70 GLY A C 1
ATOM 530 O O . GLY A 1 70 ? -11.906 1.615 19.328 1.00 67.62 70 GLY A O 1
ATOM 531 N N . PRO A 1 71 ? -11.232 3.572 18.448 1.00 77.69 71 PRO A N 1
ATOM 532 C CA . PRO A 1 71 ? -10.968 3.132 17.062 1.00 77.69 71 PRO A CA 1
ATOM 533 C C . PRO A 1 71 ? -9.884 2.035 16.910 1.00 77.69 71 PRO A C 1
ATOM 535 O O . PRO A 1 71 ? -9.002 2.108 16.059 1.00 77.69 71 PRO A O 1
ATOM 538 N N . TRP A 1 72 ? -9.884 1.037 17.785 1.00 80.56 72 TRP A N 1
ATOM 539 C CA . TRP A 1 72 ? -8.912 -0.032 17.935 1.00 80.56 72 TRP A CA 1
ATOM 540 C C . TRP A 1 72 ? -9.072 -1.084 16.843 1.00 80.56 72 TRP A C 1
ATOM 542 O O . TRP A 1 72 ? -8.070 -1.542 16.300 1.00 80.56 72 TRP A O 1
ATOM 552 N N . GLY A 1 73 ? -10.307 -1.429 16.483 1.00 78.12 73 GLY A N 1
ATOM 553 C CA . GLY A 1 73 ? -10.637 -2.256 15.330 1.00 78.12 73 GLY A CA 1
ATOM 554 C C . GLY A 1 73 ? -10.149 -1.611 14.040 1.00 78.12 73 GLY A C 1
ATOM 555 O O . GLY A 1 73 ? -9.463 -2.276 13.265 1.00 78.12 73 GLY A O 1
ATOM 556 N N . LEU A 1 74 ? -10.383 -0.306 13.857 1.00 79.44 74 LEU A N 1
ATOM 557 C CA . LEU A 1 74 ? -9.812 0.470 12.755 1.00 79.44 74 LEU A CA 1
ATOM 558 C C . LEU A 1 74 ? -8.284 0.429 12.754 1.00 79.44 74 LEU A C 1
ATOM 560 O O . LEU A 1 74 ? -7.703 0.163 11.711 1.00 79.44 74 LEU A O 1
ATOM 564 N N . ILE A 1 75 ? -7.621 0.653 13.893 1.00 83.75 75 ILE A N 1
ATOM 565 C CA . ILE A 1 75 ? -6.150 0.643 13.983 1.00 83.75 75 ILE A CA 1
ATOM 566 C C . ILE A 1 75 ? -5.578 -0.735 13.630 1.00 83.75 75 ILE A C 1
ATOM 568 O O . ILE A 1 75 ? -4.626 -0.818 12.853 1.00 83.75 75 ILE A O 1
ATOM 572 N N . ILE A 1 76 ? -6.156 -1.817 14.160 1.00 83.50 76 ILE A N 1
ATOM 573 C CA . ILE A 1 76 ? -5.696 -3.184 13.888 1.00 83.50 76 ILE A CA 1
ATOM 574 C C . ILE A 1 76 ? -5.923 -3.529 12.417 1.00 83.50 76 ILE A C 1
ATOM 576 O O . ILE A 1 76 ? -4.976 -3.939 11.754 1.00 83.50 76 ILE A O 1
ATOM 580 N N . PHE A 1 77 ? -7.129 -3.325 11.878 1.00 80.12 77 PHE A N 1
ATOM 581 C CA . PHE A 1 77 ? -7.416 -3.618 10.469 1.00 80.12 77 PHE A CA 1
ATOM 582 C C . PHE A 1 77 ? -6.639 -2.718 9.506 1.00 80.12 77 PHE A C 1
ATOM 584 O O . PHE A 1 77 ? -6.250 -3.179 8.436 1.00 80.12 77 PHE A O 1
ATOM 591 N N . LEU A 1 78 ? -6.360 -1.469 9.882 1.00 82.38 78 LEU A N 1
ATOM 592 C CA . LEU A 1 78 ? -5.519 -0.566 9.104 1.00 82.38 78 LEU A CA 1
ATOM 593 C C . LEU A 1 78 ? -4.068 -1.049 9.086 1.00 82.38 78 LEU A C 1
ATOM 595 O O . LEU A 1 78 ? -3.480 -1.110 8.014 1.00 82.38 78 LEU A O 1
ATOM 599 N N . LEU A 1 79 ? -3.497 -1.433 10.232 1.00 85.75 79 LEU A N 1
ATOM 600 C CA . LEU A 1 79 ? -2.137 -1.979 10.300 1.00 85.75 79 LEU A CA 1
ATOM 601 C C . LEU A 1 79 ? -2.018 -3.305 9.544 1.00 85.75 79 LEU A C 1
ATOM 603 O O . LEU A 1 79 ? -1.048 -3.513 8.817 1.00 85.75 79 LEU A O 1
ATOM 607 N N . LEU A 1 80 ? -3.010 -4.185 9.683 1.00 84.25 80 LEU A N 1
ATOM 608 C CA . LEU A 1 80 ? -3.044 -5.482 9.009 1.00 84.25 80 LEU A CA 1
ATOM 609 C C . LEU A 1 80 ? -3.235 -5.307 7.495 1.00 84.25 80 LEU A C 1
ATOM 611 O O . LEU A 1 80 ? -2.505 -5.911 6.714 1.00 84.25 80 LEU A O 1
ATOM 615 N N . GLY A 1 81 ? -4.146 -4.424 7.075 1.00 80.31 81 GLY A N 1
ATOM 616 C CA . GLY A 1 81 ? -4.365 -4.068 5.673 1.00 80.31 81 GLY A CA 1
ATOM 617 C C . GLY A 1 81 ? -3.164 -3.360 5.043 1.00 80.31 81 GLY A C 1
ATOM 618 O O . GLY A 1 81 ? -2.787 -3.673 3.917 1.00 80.31 81 GLY A O 1
ATOM 619 N N . PHE A 1 82 ? -2.503 -2.466 5.780 1.00 83.06 82 PHE A N 1
ATOM 620 C CA . PHE A 1 82 ? -1.281 -1.789 5.346 1.00 83.06 82 PHE A CA 1
ATOM 621 C C . PHE A 1 82 ? -0.108 -2.767 5.214 1.00 83.06 82 PHE A C 1
ATOM 623 O O . PHE A 1 82 ? 0.572 -2.775 4.190 1.00 83.06 82 PHE A O 1
ATOM 630 N N . GLY A 1 83 ? 0.089 -3.643 6.204 1.00 85.62 83 GLY A N 1
ATOM 631 C CA . GLY A 1 83 ? 1.108 -4.691 6.163 1.00 85.62 83 GLY A CA 1
ATOM 632 C C . GLY A 1 83 ? 0.885 -5.675 5.013 1.00 85.62 83 GLY A C 1
ATOM 633 O O . GLY A 1 83 ? 1.809 -5.944 4.246 1.00 85.62 83 GLY A O 1
ATOM 634 N N . ALA A 1 84 ? -0.349 -6.155 4.834 1.00 81.69 84 ALA A N 1
ATOM 635 C CA . ALA A 1 84 ? -0.725 -7.008 3.708 1.00 81.69 84 ALA A CA 1
ATOM 636 C C . ALA A 1 84 ? -0.550 -6.292 2.357 1.00 81.69 84 ALA A C 1
ATOM 638 O O . ALA A 1 84 ? -0.088 -6.898 1.393 1.00 81.69 84 ALA A O 1
ATOM 639 N N . GLY A 1 85 ? -0.857 -4.994 2.297 1.00 76.88 85 GLY A N 1
ATOM 640 C CA . GLY A 1 85 ? -0.653 -4.147 1.128 1.00 76.88 85 GLY A CA 1
ATOM 641 C C . GLY A 1 85 ? 0.807 -4.031 0.712 1.00 76.88 85 GLY A C 1
ATOM 642 O O . GLY A 1 85 ? 1.140 -4.289 -0.443 1.00 76.88 85 GLY A O 1
ATOM 643 N N . ILE A 1 86 ? 1.688 -3.709 1.663 1.00 85.19 86 ILE A N 1
ATOM 644 C CA . ILE A 1 86 ? 3.136 -3.663 1.427 1.00 85.19 86 ILE A CA 1
ATOM 645 C C . ILE A 1 86 ? 3.639 -5.033 0.973 1.00 85.19 86 ILE A C 1
ATOM 647 O O . ILE A 1 86 ? 4.389 -5.113 0.005 1.00 85.19 86 ILE A O 1
ATOM 651 N N . LEU A 1 87 ? 3.198 -6.115 1.618 1.00 80.62 87 LEU A N 1
ATOM 652 C CA . LEU A 1 87 ? 3.624 -7.465 1.255 1.00 80.62 87 LEU A CA 1
ATOM 653 C C . LEU A 1 87 ? 3.160 -7.859 -0.158 1.00 80.62 87 LEU A C 1
ATOM 655 O O . LEU A 1 87 ? 3.910 -8.504 -0.889 1.00 80.62 87 LEU A O 1
ATOM 659 N N . ASN A 1 88 ? 1.963 -7.429 -0.572 1.00 79.75 88 ASN A N 1
ATOM 660 C CA . ASN A 1 88 ? 1.452 -7.638 -1.927 1.00 79.75 88 ASN A CA 1
ATOM 661 C C . ASN A 1 88 ? 2.271 -6.870 -2.977 1.00 79.75 88 ASN A C 1
ATOM 663 O O . ASN A 1 88 ? 2.616 -7.432 -4.015 1.00 79.75 88 ASN A O 1
ATOM 667 N N . VAL A 1 89 ? 2.636 -5.615 -2.694 1.00 75.81 89 VAL A N 1
ATOM 668 C CA . VAL A 1 89 ? 3.483 -4.803 -3.584 1.00 75.81 89 VAL A CA 1
ATOM 669 C C . VAL A 1 89 ? 4.881 -5.397 -3.690 1.00 75.81 89 VAL A C 1
ATOM 671 O O . VAL A 1 89 ? 5.356 -5.615 -4.799 1.00 75.81 89 VAL A O 1
ATOM 674 N N . LEU A 1 90 ? 5.509 -5.730 -2.559 1.00 77.06 90 LEU A N 1
ATOM 675 C CA . LEU A 1 90 ? 6.836 -6.343 -2.537 1.00 77.06 90 LEU A CA 1
ATOM 676 C C . LEU A 1 90 ? 6.849 -7.672 -3.290 1.00 77.06 90 LEU A C 1
ATOM 678 O O . LEU A 1 90 ? 7.770 -7.922 -4.052 1.00 77.06 90 LEU A O 1
ATOM 682 N N . ARG A 1 91 ? 5.807 -8.497 -3.165 1.00 70.69 91 ARG A N 1
ATOM 683 C CA . ARG A 1 91 ? 5.679 -9.729 -3.952 1.00 70.69 91 ARG A CA 1
ATOM 684 C C . ARG A 1 91 ? 5.496 -9.465 -5.451 1.00 70.69 91 ARG A C 1
ATOM 686 O O . ARG A 1 91 ? 5.945 -10.272 -6.259 1.00 70.69 91 ARG A O 1
ATOM 693 N N . ALA A 1 92 ? 4.830 -8.375 -5.827 1.00 69.19 92 ALA A N 1
ATOM 694 C CA . ALA A 1 92 ? 4.634 -7.998 -7.226 1.00 69.19 92 ALA A CA 1
ATOM 695 C C . ALA A 1 92 ? 5.901 -7.406 -7.866 1.00 69.19 92 ALA A C 1
ATOM 697 O O . ALA A 1 92 ? 6.102 -7.568 -9.068 1.00 69.19 92 ALA A O 1
ATOM 698 N N . THR A 1 93 ? 6.750 -6.733 -7.083 1.00 69.69 93 THR A N 1
ATOM 699 C CA . THR A 1 93 ? 7.977 -6.091 -7.579 1.00 69.69 93 THR A CA 1
ATOM 700 C C . THR A 1 93 ? 9.253 -6.886 -7.321 1.00 69.69 93 THR A C 1
ATOM 702 O O . THR A 1 93 ? 10.262 -6.588 -7.953 1.00 69.69 93 THR A O 1
ATOM 705 N N . ASP A 1 94 ? 9.237 -7.875 -6.423 1.00 66.38 94 ASP A N 1
ATOM 706 C CA . ASP A 1 94 ? 10.411 -8.669 -6.059 1.00 66.38 94 ASP A CA 1
ATOM 707 C C . ASP A 1 94 ? 10.312 -10.114 -6.595 1.00 66.38 94 ASP A C 1
ATOM 709 O O . ASP A 1 94 ? 9.782 -11.011 -5.925 1.00 66.38 94 ASP A O 1
ATOM 713 N N . PRO A 1 95 ? 10.827 -10.386 -7.811 1.00 58.00 95 PRO A N 1
ATOM 714 C CA . PRO A 1 95 ? 10.887 -11.741 -8.354 1.00 58.00 95 PRO A CA 1
ATOM 715 C C . PRO A 1 95 ? 11.773 -12.686 -7.518 1.00 58.00 95 PRO A C 1
ATOM 717 O O . PRO A 1 95 ? 11.654 -13.904 -7.654 1.00 58.00 95 PRO A O 1
ATOM 720 N N . ALA A 1 96 ? 12.610 -12.166 -6.607 1.00 58.16 96 ALA A N 1
ATOM 721 C CA . ALA A 1 96 ? 13.487 -12.978 -5.764 1.00 58.16 96 ALA A CA 1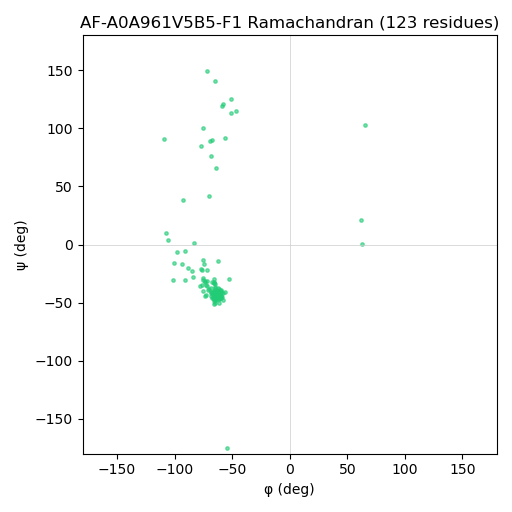
ATOM 722 C C . ALA A 1 96 ? 12.753 -13.704 -4.618 1.00 58.16 96 ALA A C 1
ATOM 724 O O . ALA A 1 96 ? 13.317 -14.623 -4.021 1.00 58.16 96 ALA A O 1
ATOM 725 N N . TYR A 1 97 ? 11.496 -13.348 -4.310 1.00 58.62 97 TYR A N 1
ATOM 726 C CA . TYR A 1 97 ? 10.701 -14.053 -3.292 1.00 58.62 97 TYR A CA 1
ATOM 727 C C . TYR A 1 97 ? 10.235 -15.443 -3.767 1.00 58.62 97 TYR A C 1
ATOM 729 O O . TYR A 1 97 ? 10.190 -16.387 -2.980 1.00 58.62 97 TYR A O 1
ATOM 737 N N . VAL A 1 98 ? 9.925 -15.585 -5.062 1.00 56.34 98 VAL A N 1
ATOM 738 C CA . VAL A 1 98 ? 9.481 -16.852 -5.678 1.00 56.34 98 VAL A CA 1
ATOM 739 C C . VAL A 1 98 ? 10.662 -17.796 -5.923 1.00 56.34 98 VAL A C 1
ATOM 741 O O . VAL A 1 98 ? 10.534 -19.001 -5.714 1.00 56.34 98 VAL A O 1
ATOM 744 N N . ASP A 1 99 ? 11.824 -17.246 -6.280 1.00 60.12 99 ASP A N 1
ATOM 745 C CA . ASP A 1 99 ? 13.044 -18.014 -6.553 1.00 60.12 99 ASP A CA 1
ATOM 746 C C . ASP A 1 99 ? 13.614 -18.672 -5.280 1.00 60.12 99 ASP A C 1
ATOM 748 O O . ASP A 1 99 ? 14.014 -19.834 -5.282 1.00 60.12 99 ASP A O 1
ATOM 752 N N . LYS A 1 100 ? 13.540 -17.976 -4.134 1.00 57.72 100 LYS A N 1
ATOM 753 C CA . LYS A 1 100 ? 14.039 -18.483 -2.841 1.00 57.72 100 LYS A CA 1
ATOM 754 C C . LYS A 1 100 ? 13.201 -19.601 -2.215 1.00 57.72 100 LYS A C 1
ATOM 756 O O . LYS A 1 100 ? 13.717 -20.321 -1.364 1.00 57.72 100 LYS A O 1
ATOM 761 N N . PHE A 1 101 ? 11.927 -19.725 -2.592 1.00 65.06 101 PHE A N 1
ATOM 762 C CA . PHE A 1 101 ? 11.000 -20.726 -2.045 1.00 65.06 101 PHE A CA 1
ATOM 763 C C . PHE A 1 101 ? 10.701 -21.886 -3.001 1.00 65.06 101 PHE A C 1
ATOM 765 O O . PHE A 1 101 ? 9.910 -22.757 -2.652 1.00 65.06 101 PHE A O 1
ATOM 772 N N . GLY A 1 102 ? 11.341 -21.935 -4.175 1.00 56.62 102 GLY A N 1
ATOM 773 C CA . GLY A 1 102 ? 11.314 -23.115 -5.046 1.00 56.62 102 GLY A CA 1
ATOM 774 C C . GLY A 1 102 ? 9.925 -23.513 -5.556 1.00 56.62 102 GLY A C 1
ATOM 775 O O . GLY A 1 102 ? 9.736 -24.652 -5.963 1.00 56.62 102 GLY A O 1
ATOM 776 N N . LEU A 1 103 ? 8.955 -22.594 -5.556 1.00 72.88 103 LEU A N 1
ATOM 777 C CA . LEU A 1 103 ? 7.604 -22.813 -6.091 1.00 72.88 103 LEU A CA 1
ATOM 778 C C . LEU A 1 103 ? 7.518 -22.370 -7.561 1.00 72.88 103 LEU A C 1
ATOM 780 O O . LEU A 1 103 ? 6.536 -21.760 -7.988 1.00 72.88 103 LEU A O 1
ATOM 784 N N . GLY A 1 104 ? 8.578 -22.631 -8.331 1.00 67.81 104 GLY A N 1
ATOM 785 C CA . GLY A 1 104 ? 8.528 -22.506 -9.783 1.00 67.81 104 GLY A CA 1
ATOM 786 C C . GLY A 1 104 ? 7.547 -23.545 -10.335 1.00 67.81 104 GLY A C 1
ATOM 787 O O . GLY A 1 104 ? 7.506 -24.655 -9.809 1.00 67.81 104 GLY A O 1
ATOM 788 N N . PRO A 1 105 ? 6.727 -23.223 -11.350 1.00 70.81 105 PRO A N 1
ATOM 789 C CA . PRO A 1 105 ? 5.845 -24.213 -11.950 1.00 70.81 105 PRO A CA 1
ATOM 790 C C . PRO A 1 105 ? 6.705 -25.366 -12.462 1.00 70.81 105 PRO A C 1
ATOM 792 O O . PRO A 1 105 ? 7.593 -25.135 -13.287 1.00 70.81 105 PRO A O 1
ATOM 795 N N . ASP A 1 106 ? 6.448 -26.578 -11.965 1.00 66.19 106 ASP A N 1
ATOM 796 C CA . ASP A 1 106 ? 7.031 -27.809 -12.485 1.00 66.19 106 ASP A CA 1
ATOM 797 C C . ASP A 1 106 ? 6.685 -27.898 -13.971 1.00 66.19 106 ASP A C 1
ATOM 799 O O . ASP A 1 106 ? 5.631 -28.399 -14.373 1.00 66.19 106 ASP A O 1
ATOM 803 N N . ARG A 1 107 ? 7.574 -27.375 -14.818 1.00 67.81 107 ARG A N 1
ATOM 804 C CA . ARG A 1 107 ? 7.581 -27.711 -16.230 1.00 67.81 107 ARG A CA 1
ATOM 805 C C . ARG A 1 107 ? 8.023 -29.159 -16.284 1.00 67.81 107 ARG A C 1
ATOM 807 O O . ARG A 1 107 ? 9.217 -29.444 -16.346 1.00 67.81 107 ARG A O 1
ATOM 814 N N . GLN A 1 108 ? 7.053 -30.065 -16.212 1.00 67.88 108 GLN A N 1
ATOM 815 C CA . GLN A 1 108 ? 7.280 -31.428 -16.647 1.00 67.88 108 GLN A CA 1
ATOM 816 C C . GLN A 1 108 ? 7.887 -31.341 -18.050 1.00 67.88 108 GLN A C 1
ATOM 818 O O . G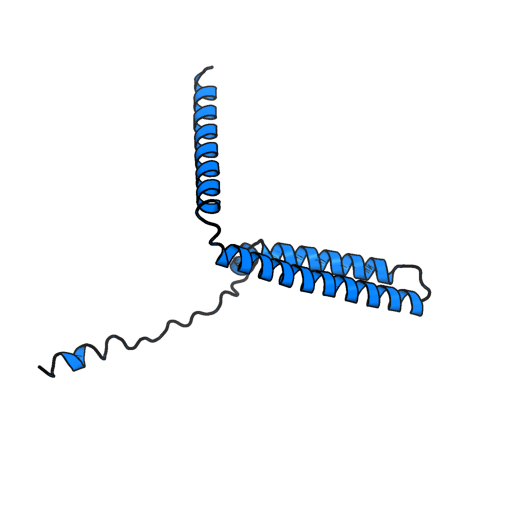LN A 1 108 ? 7.320 -30.642 -18.898 1.00 67.88 108 GLN A O 1
ATOM 823 N N . PRO A 1 109 ? 9.057 -31.952 -18.290 1.00 53.53 109 PRO A N 1
ATOM 824 C CA . PRO A 1 109 ? 9.604 -32.005 -19.627 1.00 53.53 109 PRO A CA 1
ATOM 825 C C . PRO A 1 109 ? 8.565 -32.705 -20.490 1.00 53.53 109 PRO A C 1
ATOM 827 O O . PRO A 1 109 ? 8.153 -33.832 -20.212 1.00 53.53 109 PRO A O 1
ATOM 830 N N . GLU A 1 110 ? 8.092 -31.979 -21.493 1.00 57.28 110 GLU A N 1
ATOM 831 C CA . GLU A 1 110 ? 7.273 -32.525 -22.551 1.00 57.28 110 GLU A CA 1
ATOM 832 C C . GLU A 1 110 ? 8.004 -33.760 -23.085 1.00 57.28 110 GLU A C 1
ATOM 834 O O . GLU A 1 110 ? 9.112 -33.669 -23.616 1.00 57.28 110 GLU A O 1
ATOM 839 N N . HIS A 1 111 ? 7.413 -34.934 -22.871 1.00 60.44 111 HIS A N 1
ATOM 84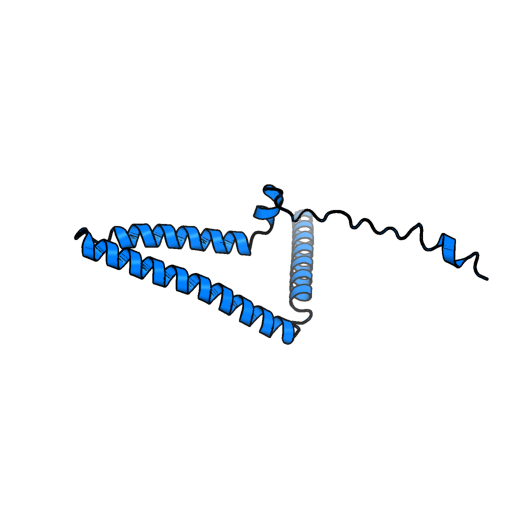0 C CA . HIS A 1 111 ? 7.804 -36.150 -23.561 1.00 60.44 111 HIS A CA 1
ATOM 841 C C . HIS A 1 111 ? 7.405 -35.978 -25.028 1.00 60.44 111 HIS A C 1
ATOM 843 O O . HIS A 1 111 ? 6.403 -36.529 -25.477 1.00 60.44 111 HIS A O 1
ATOM 849 N N . THR A 1 112 ? 8.170 -35.185 -25.778 1.00 62.41 112 THR A N 1
ATOM 850 C CA . THR A 1 112 ? 8.077 -35.200 -27.229 1.00 62.41 112 THR A CA 1
ATOM 851 C C . THR A 1 112 ? 8.776 -36.465 -27.693 1.00 62.41 112 THR A C 1
ATOM 853 O O . THR A 1 112 ? 9.999 -36.606 -27.737 1.00 62.41 112 THR A O 1
ATOM 856 N N . THR A 1 113 ? 7.958 -37.461 -27.988 1.00 64.44 113 THR A N 1
ATOM 857 C CA . THR A 1 113 ? 8.302 -38.589 -28.841 1.00 64.44 113 THR A CA 1
ATOM 858 C C . THR A 1 113 ? 8.578 -38.068 -30.253 1.00 64.44 113 THR A C 1
ATOM 860 O O . THR A 1 113 ? 7.818 -38.346 -31.161 1.00 64.44 113 THR A O 1
ATOM 863 N N . ASP A 1 114 ? 9.631 -37.274 -30.448 1.00 69.50 114 ASP A N 1
ATOM 864 C CA . ASP A 1 114 ? 9.956 -36.677 -31.757 1.00 69.50 114 ASP A CA 1
ATOM 865 C C . ASP A 1 114 ? 11.035 -37.493 -32.505 1.00 69.50 114 ASP A C 1
ATOM 867 O O . ASP A 1 114 ? 11.359 -37.267 -33.667 1.00 69.50 114 ASP A O 1
ATOM 871 N N . GLY A 1 115 ? 11.600 -38.512 -31.846 1.00 59.31 115 GLY A N 1
ATOM 872 C CA . GLY A 1 115 ? 12.629 -39.385 -32.424 1.00 59.31 115 GLY A CA 1
ATOM 873 C C . GLY A 1 115 ? 12.113 -40.671 -33.081 1.00 59.31 115 GLY A C 1
ATOM 874 O O . GLY A 1 115 ? 12.855 -41.302 -33.832 1.00 59.31 115 GLY A O 1
ATOM 875 N N . ALA A 1 116 ? 10.873 -41.091 -32.809 1.00 64.31 116 ALA A N 1
ATOM 876 C CA . ALA A 1 116 ? 10.316 -42.337 -33.356 1.00 64.31 116 ALA A CA 1
ATOM 877 C C . ALA A 1 116 ? 9.640 -42.138 -34.726 1.00 64.31 116 ALA A C 1
ATOM 879 O O . ALA A 1 116 ? 9.522 -43.079 -35.515 1.00 64.31 116 ALA A O 1
ATOM 880 N N . ASP A 1 117 ? 9.269 -40.898 -35.037 1.00 64.12 117 ASP A N 1
ATOM 881 C CA . ASP A 1 117 ? 8.410 -40.557 -36.170 1.00 64.12 117 ASP A CA 1
ATOM 882 C C . ASP A 1 117 ? 9.246 -40.273 -37.429 1.00 64.12 117 ASP A C 1
ATOM 884 O O . ASP A 1 117 ? 8.851 -40.605 -38.552 1.00 64.12 117 ASP A O 1
ATOM 888 N N . ALA A 1 118 ? 10.466 -39.757 -37.240 1.00 62.84 118 ALA A N 1
ATOM 889 C CA . ALA A 1 118 ? 11.416 -39.476 -38.314 1.00 62.84 118 ALA A CA 1
ATOM 890 C C . ALA A 1 118 ? 11.889 -40.752 -39.040 1.00 62.84 118 ALA A C 1
ATOM 892 O O . ALA A 1 118 ? 12.054 -40.748 -40.260 1.00 62.84 118 ALA A O 1
ATOM 893 N N . ALA A 1 119 ? 12.019 -41.876 -38.326 1.00 62.88 119 ALA A N 1
ATOM 894 C CA . ALA A 1 119 ? 12.463 -43.146 -38.908 1.00 62.88 119 ALA A CA 1
ATOM 895 C C . ALA A 1 119 ? 11.388 -43.845 -39.768 1.00 62.88 119 ALA A C 1
ATOM 897 O O . ALA A 1 119 ? 11.705 -44.741 -40.556 1.00 62.88 119 ALA A O 1
ATOM 898 N N . SER A 1 120 ? 10.117 -43.450 -39.635 1.00 66.06 120 SER A N 1
ATOM 899 C CA . SER A 1 120 ? 9.008 -44.031 -40.403 1.00 66.06 120 SER A CA 1
ATOM 900 C C . SER A 1 120 ? 8.840 -43.374 -41.783 1.00 66.06 120 SER A C 1
ATOM 902 O O . SER A 1 120 ? 8.334 -43.998 -42.718 1.00 66.06 120 SER A O 1
ATOM 904 N N . ASN A 1 121 ? 9.321 -42.136 -41.951 1.00 69.25 121 ASN A N 1
ATOM 905 C CA . ASN A 1 121 ? 9.148 -41.363 -43.185 1.00 69.25 121 ASN A CA 1
ATOM 906 C C . ASN A 1 121 ? 10.196 -41.687 -44.270 1.00 69.25 121 ASN A C 1
ATOM 908 O O . ASN A 1 121 ? 9.900 -41.613 -45.460 1.00 69.25 121 ASN A O 1
ATOM 912 N N . GLU A 1 122 ? 11.401 -42.124 -43.894 1.00 66.75 122 GLU A N 1
ATOM 913 C CA . GLU A 1 122 ? 12.445 -42.473 -44.872 1.00 66.75 122 GLU A CA 1
ATOM 914 C C . GLU A 1 122 ? 12.242 -43.839 -45.544 1.00 66.75 122 GLU A C 1
ATOM 916 O O . GLU A 1 122 ? 12.726 -44.050 -46.650 1.00 66.75 122 GLU A O 1
ATOM 921 N N . ARG A 1 123 ? 11.472 -44.760 -44.946 1.00 68.94 123 ARG A N 1
ATOM 922 C CA . ARG A 1 123 ? 11.171 -46.067 -45.573 1.00 68.94 123 ARG A CA 1
ATOM 923 C C . ARG A 1 123 ? 10.016 -46.034 -46.580 1.00 68.94 123 ARG A C 1
ATOM 925 O O . ARG A 1 123 ? 9.632 -47.083 -47.093 1.00 68.94 123 ARG A O 1
ATOM 932 N N . ARG A 1 124 ? 9.419 -44.862 -46.818 1.00 70.88 124 ARG A N 1
ATOM 933 C CA . ARG A 1 124 ? 8.253 -44.678 -47.701 1.00 70.88 124 ARG A CA 1
ATOM 934 C C . ARG A 1 124 ? 8.572 -43.986 -49.034 1.00 70.88 124 ARG A C 1
ATOM 936 O O . ARG A 1 124 ? 7.630 -43.644 -49.748 1.00 70.88 124 ARG A O 1
ATOM 943 N N . LYS A 1 125 ? 9.849 -43.799 -49.378 1.00 57.62 125 LYS A N 1
ATOM 944 C CA . LYS A 1 125 ? 10.284 -43.328 -50.702 1.00 57.62 125 LYS A CA 1
ATOM 945 C C . LYS A 1 125 ? 11.047 -44.396 -51.467 1.00 57.62 125 LYS A C 1
ATOM 947 O O . LYS A 1 125 ? 11.798 -45.151 -50.817 1.00 57.62 125 LYS A O 1
#

Sequence (125 aa):
MNADRDDFEKRLDALKARVASAQREEAKEPDRTRGVAGMAQAFRLSSEFIAGILVGAGLGWAIDYFAGTGPWGLIIFLLLGFGAGILNVLRATDPAYVDKFGLGPDRQPEHTTDGADAASNERRK

Mean predicted aligned error: 18.53 Å

pLDDT: mean 73.56, std 11.65, range [47.44, 92.75]